Protein AF-A0A914ZZS7-F1 (afdb_monomer)

Radius of gyration: 23.1 Å; Cα contacts (8 Å, |Δi|>4): 55; chains: 1; bounding box: 52×33×69 Å

Organism: Parascaris univalens (NCBI:txid6257)

Structure (mmCIF, N/CA/C/O backbone):
data_AF-A0A914ZZS7-F1
#
_entry.id   AF-A0A914ZZS7-F1
#
loop_
_atom_site.group_PDB
_atom_site.id
_atom_site.type_symbol
_atom_site.label_atom_id
_atom_site.label_alt_id
_atom_site.label_comp_id
_atom_site.label_asym_id
_atom_site.label_entity_id
_atom_site.label_seq_id
_atom_site.pdbx_PDB_ins_code
_atom_site.Cartn_x
_atom_site.Cartn_y
_atom_site.Cartn_z
_atom_site.occupancy
_atom_site.B_iso_or_equiv
_atom_site.auth_seq_id
_atom_site.auth_comp_id
_atom_site.auth_asym_id
_atom_site.auth_atom_id
_atom_site.pdbx_PDB_model_num
ATOM 1 N N . MET A 1 1 ? -4.496 1.708 -31.050 1.00 40.12 1 MET A N 1
ATOM 2 C CA . MET A 1 1 ? -3.459 2.763 -30.943 1.00 40.12 1 MET A CA 1
ATOM 3 C C . MET A 1 1 ? -3.896 3.826 -29.935 1.00 40.12 1 MET A C 1
ATOM 5 O O . MET A 1 1 ? -4.736 4.654 -30.261 1.00 40.12 1 MET A O 1
ATOM 9 N N . PHE A 1 2 ? -3.379 3.821 -28.704 1.00 39.81 2 PHE A N 1
ATOM 10 C CA . PHE A 1 2 ? -3.556 4.984 -27.829 1.00 39.81 2 PHE A CA 1
ATOM 11 C C . PHE A 1 2 ? -2.451 5.991 -28.154 1.00 39.81 2 PHE A C 1
ATOM 13 O O . PHE A 1 2 ? -1.321 5.844 -27.691 1.00 39.81 2 PHE A O 1
ATOM 20 N N . VAL A 1 3 ? -2.795 6.996 -28.969 1.00 47.06 3 VAL A N 1
ATOM 21 C CA . VAL A 1 3 ? -2.080 8.282 -29.076 1.00 47.06 3 VAL A CA 1
ATOM 22 C C . VAL A 1 3 ? -1.679 8.712 -27.662 1.00 47.06 3 VAL A C 1
ATOM 24 O O . VAL A 1 3 ? -2.489 8.543 -26.755 1.00 47.06 3 VAL A O 1
ATOM 27 N N . ALA A 1 4 ? -0.460 9.215 -27.450 1.00 56.47 4 ALA A N 1
ATOM 28 C CA . ALA A 1 4 ? 0.167 9.447 -26.136 1.00 56.47 4 ALA A CA 1
ATOM 29 C C . ALA A 1 4 ? -0.764 9.992 -25.017 1.00 56.47 4 ALA A C 1
ATOM 31 O O . ALA A 1 4 ? -0.639 9.587 -23.862 1.00 56.47 4 ALA A O 1
ATOM 32 N N . ASN A 1 5 ? -1.773 10.803 -25.358 1.00 57.72 5 ASN A N 1
ATOM 33 C CA . ASN A 1 5 ? -2.800 11.318 -24.438 1.00 57.72 5 ASN A CA 1
ATOM 34 C C . ASN A 1 5 ? -3.781 10.261 -23.870 1.00 57.72 5 ASN A C 1
ATOM 36 O O . ASN A 1 5 ? -4.302 10.427 -22.768 1.00 57.72 5 ASN A O 1
ATOM 40 N N . GLY A 1 6 ? -4.057 9.172 -24.592 1.00 64.19 6 GLY A N 1
ATOM 41 C CA . GLY A 1 6 ? -4.962 8.097 -24.165 1.00 64.19 6 GLY A CA 1
ATOM 42 C C . GLY A 1 6 ? -4.336 7.129 -23.157 1.00 64.19 6 GLY A C 1
ATOM 43 O O . GLY A 1 6 ? -5.022 6.679 -22.242 1.00 64.19 6 GLY A O 1
ATOM 44 N N . ARG A 1 7 ? -3.023 6.861 -23.268 1.00 69.81 7 ARG A N 1
ATOM 45 C CA . ARG A 1 7 ? -2.290 5.988 -22.326 1.00 69.81 7 ARG A CA 1
ATOM 46 C C . ARG A 1 7 ? -2.237 6.591 -20.927 1.00 69.81 7 ARG A C 1
ATOM 48 O O . ARG A 1 7 ? -2.520 5.891 -19.964 1.00 69.81 7 ARG A O 1
ATOM 55 N N . GLY A 1 8 ? -1.929 7.886 -20.825 1.00 71.38 8 GLY A N 1
ATOM 56 C CA . GLY A 1 8 ? -1.907 8.593 -19.541 1.00 71.38 8 GLY A CA 1
ATOM 57 C C . GLY A 1 8 ? -3.273 8.576 -18.853 1.00 71.38 8 GLY A C 1
ATOM 58 O O . GLY A 1 8 ? -3.364 8.236 -17.681 1.00 71.38 8 GLY A O 1
ATOM 59 N N . ARG A 1 9 ? -4.359 8.838 -19.596 1.00 72.12 9 ARG A N 1
ATOM 60 C CA . ARG A 1 9 ? -5.729 8.772 -19.056 1.00 72.12 9 ARG A CA 1
ATOM 61 C C . ARG A 1 9 ? -6.107 7.366 -18.590 1.00 72.12 9 ARG A C 1
ATOM 63 O O . ARG A 1 9 ? -6.685 7.233 -17.518 1.00 72.12 9 ARG A O 1
ATOM 70 N N . ALA A 1 10 ? -5.767 6.331 -19.358 1.00 78.12 10 ALA A N 1
ATOM 71 C CA . ALA A 1 10 ? -6.011 4.946 -18.960 1.00 78.12 10 ALA A CA 1
ATOM 72 C C . ALA A 1 10 ? -5.229 4.564 -17.688 1.00 78.12 10 ALA A C 1
ATOM 74 O O . ALA A 1 10 ? -5.795 3.946 -16.790 1.00 78.12 10 ALA A O 1
ATOM 75 N N . LEU A 1 11 ? -3.965 4.991 -17.577 1.00 77.62 11 LEU A N 1
ATOM 76 C CA . LEU A 1 11 ? -3.150 4.790 -16.375 1.00 77.62 11 LEU A CA 1
ATOM 77 C C . LEU A 1 11 ? -3.714 5.542 -15.165 1.00 77.62 11 LEU A C 1
ATOM 79 O O . LEU A 1 11 ? -3.796 4.958 -14.093 1.00 77.62 11 LEU A O 1
ATOM 83 N N . MET A 1 12 ? -4.176 6.784 -15.331 1.00 75.56 12 MET A N 1
ATOM 84 C CA . MET A 1 12 ? -4.817 7.538 -14.246 1.00 75.56 12 MET A CA 1
ATOM 85 C C . MET A 1 12 ? -6.079 6.837 -13.729 1.00 75.56 12 MET A C 1
ATOM 87 O O . MET A 1 12 ? -6.246 6.690 -12.522 1.00 75.56 12 MET A O 1
ATOM 91 N N . PHE A 1 13 ? -6.946 6.341 -14.621 1.00 79.06 13 PHE A N 1
ATOM 92 C CA . PHE A 1 13 ? -8.111 5.545 -14.209 1.00 79.06 13 PHE A CA 1
ATOM 93 C C . PHE A 1 13 ? -7.706 4.254 -13.487 1.00 79.06 13 PHE A C 1
ATOM 95 O O . PHE A 1 13 ? -8.348 3.872 -12.510 1.00 79.06 13 PHE A O 1
ATOM 102 N N . PHE A 1 14 ? -6.635 3.598 -13.938 1.00 78.69 14 PHE A N 1
ATOM 103 C CA . PHE A 1 14 ? -6.113 2.397 -13.294 1.00 78.69 14 PHE A CA 1
ATOM 104 C C . PHE A 1 14 ? -5.552 2.686 -11.892 1.00 78.69 14 PHE A C 1
ATOM 106 O O . PHE A 1 14 ? -5.888 1.981 -10.943 1.00 78.69 14 PHE A O 1
ATOM 113 N N . TYR A 1 15 ? -4.761 3.747 -11.723 1.00 71.94 15 TYR A N 1
ATOM 114 C CA . TYR A 1 15 ? -4.227 4.137 -10.414 1.00 71.94 15 TYR A CA 1
ATOM 115 C C . TYR A 1 15 ? -5.326 4.618 -9.458 1.00 71.94 15 TYR A C 1
ATOM 117 O O . TYR A 1 15 ? -5.285 4.304 -8.267 1.00 71.94 15 TYR A O 1
ATOM 125 N N . PHE A 1 16 ? -6.371 5.261 -9.982 1.00 78.94 16 PHE A N 1
ATOM 126 C CA . PHE A 1 16 ? -7.561 5.641 -9.218 1.00 78.94 16 PHE A CA 1
ATOM 127 C C . PHE A 1 16 ? -8.395 4.443 -8.731 1.00 78.94 16 PHE A C 1
ATOM 129 O O . PHE A 1 16 ? -9.144 4.557 -7.758 1.00 78.94 16 PHE A O 1
ATOM 136 N N . ALA A 1 17 ? -8.252 3.269 -9.349 1.00 79.75 17 ALA A N 1
ATOM 137 C CA . ALA A 1 17 ? -8.955 2.071 -8.901 1.00 79.75 17 ALA A CA 1
ATOM 138 C C . ALA A 1 17 ? -8.484 1.594 -7.516 1.00 79.75 17 ALA A C 1
ATOM 140 O O . ALA A 1 17 ? -9.265 0.992 -6.782 1.00 79.75 17 ALA A O 1
ATOM 141 N N . GLY A 1 18 ? -7.239 1.878 -7.122 1.00 73.38 18 GLY A N 1
ATOM 142 C CA . GLY A 1 18 ? -6.708 1.447 -5.829 1.00 73.38 18 GLY A CA 1
ATOM 143 C C . GLY A 1 18 ? -7.377 2.127 -4.618 1.00 73.38 18 GLY A C 1
ATOM 144 O O . GLY A 1 18 ? -7.876 1.411 -3.741 1.00 73.38 18 GLY A O 1
ATOM 145 N N . PRO A 1 19 ? -7.470 3.474 -4.554 1.00 75.44 19 PRO A N 1
ATOM 146 C CA . PRO A 1 19 ? -8.207 4.152 -3.488 1.00 75.44 19 PRO A CA 1
ATOM 147 C C . PRO A 1 19 ? -9.700 3.797 -3.500 1.00 75.44 19 PRO A C 1
ATOM 149 O O . PRO A 1 19 ? -10.285 3.564 -2.444 1.00 75.44 19 PRO A O 1
ATOM 152 N N . LEU A 1 20 ? -10.313 3.675 -4.684 1.00 80.88 20 LEU A N 1
ATOM 153 C CA . LEU A 1 20 ? -11.713 3.257 -4.802 1.00 80.88 20 LEU A CA 1
ATOM 154 C C . LEU A 1 20 ? -11.952 1.836 -4.272 1.00 80.88 20 LEU A C 1
ATOM 156 O O . LEU A 1 20 ? -12.901 1.607 -3.524 1.00 80.88 20 LEU A O 1
ATOM 160 N N . GLY A 1 21 ? -11.095 0.883 -4.641 1.00 79.94 21 GLY A N 1
ATOM 161 C CA . GLY A 1 21 ? -11.233 -0.520 -4.252 1.00 79.94 21 GLY A CA 1
ATOM 162 C C . GLY A 1 21 ? -11.134 -0.720 -2.742 1.00 79.94 21 GLY A C 1
ATOM 163 O O . GLY A 1 21 ? -11.950 -1.437 -2.161 1.00 79.94 21 GLY A O 1
ATOM 164 N N . SER A 1 22 ? -10.187 -0.039 -2.090 1.00 74.94 22 SER A N 1
ATOM 165 C CA . SER A 1 22 ? -10.062 -0.088 -0.627 1.00 74.94 22 SER A CA 1
ATOM 166 C C . SER A 1 22 ? -11.288 0.511 0.075 1.00 74.94 22 SER A C 1
ATOM 168 O O . SER A 1 22 ? -11.818 -0.114 0.994 1.00 74.94 22 SER A O 1
ATOM 170 N N . GLY A 1 23 ? -11.811 1.648 -0.402 1.00 79.19 23 GLY A N 1
ATOM 171 C CA . GLY A 1 23 ? -13.039 2.260 0.120 1.00 79.19 23 GLY A CA 1
ATOM 172 C C . GLY A 1 23 ? -14.259 1.337 0.029 1.00 79.19 23 GLY A C 1
ATOM 173 O O . GLY A 1 23 ? -14.951 1.125 1.029 1.00 79.19 23 GLY A O 1
ATOM 174 N N . PHE A 1 24 ? -14.481 0.718 -1.136 1.00 82.12 24 PHE A N 1
ATOM 175 C CA . PHE A 1 24 ? -15.548 -0.274 -1.304 1.00 82.12 24 PHE A CA 1
ATOM 176 C C . PHE A 1 24 ? -15.363 -1.482 -0.378 1.00 82.12 24 PHE A C 1
ATOM 178 O O . PHE A 1 24 ? -16.339 -1.948 0.211 1.00 82.12 24 PHE A O 1
ATOM 185 N N . GLY A 1 25 ? -14.127 -1.951 -0.180 1.00 81.19 25 GLY A N 1
ATOM 186 C CA . GLY A 1 25 ? -13.821 -3.050 0.740 1.00 81.19 25 GLY A CA 1
ATOM 187 C C . GLY A 1 25 ? -14.290 -2.786 2.174 1.00 81.19 25 GLY A C 1
ATOM 188 O O . GLY A 1 25 ? -14.915 -3.653 2.787 1.00 81.19 25 GLY A O 1
ATOM 189 N N . TYR A 1 26 ? -14.075 -1.575 2.694 1.00 76.25 26 TYR A N 1
ATOM 190 C CA . TYR A 1 26 ? -14.543 -1.205 4.033 1.00 76.25 26 TYR A CA 1
ATOM 191 C C . TYR A 1 26 ? -16.064 -1.040 4.113 1.00 76.25 26 TYR A C 1
ATOM 193 O O . TYR A 1 26 ? -16.669 -1.480 5.093 1.00 76.25 26 TYR A O 1
ATOM 201 N N . MET A 1 27 ? -16.692 -0.458 3.085 1.00 81.81 27 MET A N 1
ATOM 202 C CA . MET A 1 27 ? -18.153 -0.315 3.032 1.00 81.81 27 MET A CA 1
ATOM 203 C C . MET A 1 27 ? -18.851 -1.679 3.020 1.00 81.81 27 MET A C 1
ATOM 205 O O . MET A 1 27 ? -19.696 -1.949 3.875 1.00 81.81 27 MET A O 1
ATOM 209 N N . PHE A 1 28 ? -18.464 -2.567 2.100 1.00 82.12 28 PHE A N 1
ATOM 210 C CA . PHE A 1 28 ? -19.052 -3.903 2.002 1.00 82.12 28 PHE A CA 1
ATOM 211 C C . PHE A 1 28 ? -18.680 -4.789 3.197 1.00 82.12 28 PHE A C 1
ATOM 213 O O . PHE A 1 28 ? -19.525 -5.548 3.668 1.00 82.12 28 PHE A O 1
ATOM 220 N N . GLY A 1 29 ? -17.465 -4.663 3.741 1.00 78.56 29 GLY A N 1
ATOM 221 C CA . GLY A 1 29 ? -17.047 -5.385 4.945 1.00 78.56 29 GLY A CA 1
ATOM 222 C C . GLY A 1 29 ? -17.849 -4.989 6.189 1.00 78.56 29 GLY A C 1
ATOM 223 O O . GLY A 1 29 ? -18.291 -5.860 6.941 1.00 78.56 29 GLY A O 1
ATOM 224 N N . SER A 1 30 ? -18.101 -3.690 6.382 1.00 77.81 30 SER A N 1
ATOM 225 C CA . SER A 1 30 ? -18.930 -3.188 7.487 1.00 77.81 30 SER A CA 1
ATOM 226 C C . SER A 1 30 ? -20.396 -3.613 7.338 1.00 77.81 30 SER A C 1
ATOM 228 O O . SER A 1 30 ? -21.000 -4.084 8.304 1.00 77.81 30 SER A O 1
ATOM 230 N N . TYR A 1 31 ? -20.939 -3.537 6.118 1.00 80.06 31 TYR A N 1
ATOM 231 C CA . TYR A 1 31 ? -22.307 -3.959 5.804 1.00 80.06 31 TYR A CA 1
ATOM 232 C C . TYR A 1 31 ? -22.520 -5.473 5.978 1.00 80.06 31 TYR A C 1
ATOM 234 O O . TYR A 1 31 ? -23.537 -5.907 6.516 1.00 80.06 31 TYR A O 1
ATOM 242 N N . ALA A 1 32 ? -21.541 -6.294 5.588 1.00 78.88 32 ALA A N 1
ATOM 243 C CA . ALA A 1 32 ? -21.590 -7.739 5.804 1.00 78.88 32 ALA A CA 1
ATOM 244 C C . ALA A 1 32 ? -21.569 -8.096 7.300 1.00 78.88 32 ALA A C 1
ATOM 246 O O . ALA A 1 32 ? -22.287 -9.000 7.729 1.00 78.88 32 ALA A O 1
ATOM 247 N N . ASN A 1 33 ? -20.784 -7.369 8.103 1.00 75.44 33 ASN A N 1
ATOM 248 C CA . ASN A 1 33 ? -20.705 -7.601 9.543 1.00 75.44 33 ASN A CA 1
ATOM 249 C C . ASN A 1 33 ? -22.006 -7.218 10.273 1.00 75.44 33 ASN A C 1
ATOM 251 O O . ASN A 1 33 ? -22.412 -7.928 11.191 1.00 75.44 33 ASN A O 1
ATOM 255 N N . SER A 1 34 ? -22.681 -6.137 9.859 1.00 72.94 34 SER A N 1
ATOM 256 C CA . SER A 1 34 ? -23.932 -5.687 10.489 1.00 72.94 34 SER A CA 1
ATOM 257 C C . SER A 1 34 ? -25.141 -6.560 10.143 1.00 72.94 34 SER A C 1
ATOM 259 O O . SER A 1 34 ? -26.001 -6.766 10.996 1.00 72.94 34 SER A O 1
ATOM 261 N N . LEU A 1 35 ? -25.209 -7.098 8.921 1.00 73.50 35 LEU A N 1
ATOM 262 C CA . LEU A 1 35 ? -26.329 -7.941 8.487 1.00 73.50 35 LEU A CA 1
ATOM 263 C C . LEU A 1 35 ? -26.212 -9.400 8.928 1.00 73.50 35 LEU A C 1
ATOM 265 O O . LEU A 1 35 ? -27.214 -10.015 9.284 1.00 73.50 35 LEU A O 1
ATOM 269 N N . LEU A 1 36 ? -25.009 -9.975 8.863 1.00 71.31 36 LEU A N 1
ATOM 270 C CA . LEU A 1 36 ? -24.807 -11.420 9.021 1.00 71.31 36 LEU A CA 1
ATOM 271 C C . LEU A 1 36 ? -24.127 -11.793 10.349 1.00 71.31 36 LEU A C 1
ATOM 273 O O . LEU A 1 36 ? -23.808 -12.965 10.547 1.00 71.31 36 LEU A O 1
ATOM 277 N N . ASN A 1 37 ? -23.924 -10.818 11.253 1.00 71.38 37 ASN A N 1
ATOM 278 C CA . ASN A 1 37 ? -23.339 -10.976 12.596 1.00 71.38 37 ASN A CA 1
ATOM 279 C C . ASN A 1 37 ? -22.084 -11.875 12.619 1.00 71.38 37 ASN A C 1
ATOM 281 O O . ASN A 1 37 ? -21.903 -12.702 13.514 1.00 71.38 37 ASN A O 1
ATOM 285 N N . GLY A 1 38 ? -21.212 -11.744 11.614 1.00 76.00 38 GLY A N 1
ATOM 286 C CA . GLY A 1 38 ? -20.030 -12.592 11.490 1.00 76.00 38 GLY A CA 1
ATOM 287 C C . GLY A 1 38 ? -18.998 -12.055 10.506 1.00 76.00 38 GLY A C 1
ATOM 288 O O . GLY A 1 38 ? -19.285 -11.826 9.332 1.00 76.00 38 GLY A O 1
ATOM 289 N N . TRP A 1 39 ? -17.754 -11.935 10.969 1.00 76.12 39 TRP A N 1
ATOM 290 C CA . TRP A 1 39 ? -16.601 -11.511 10.166 1.00 76.12 39 TRP A CA 1
ATOM 291 C C . TRP A 1 39 ? -16.274 -12.491 9.030 1.00 76.12 39 TRP A C 1
ATOM 293 O O . TRP A 1 39 ? -15.717 -12.103 8.002 1.00 76.12 39 TRP A O 1
ATOM 303 N N . GLN A 1 40 ? -16.654 -13.763 9.179 1.00 82.44 40 GLN A N 1
ATOM 304 C CA . GLN A 1 40 ? -16.415 -14.802 8.178 1.00 82.44 40 GLN A CA 1
ATOM 305 C C . GLN A 1 40 ? -17.170 -14.512 6.876 1.00 82.44 40 GLN A C 1
ATOM 307 O O . GLN A 1 40 ? -16.698 -14.865 5.795 1.00 82.44 40 GLN A O 1
ATOM 312 N N . TRP A 1 41 ? -18.331 -13.855 6.962 1.00 78.44 41 TRP A N 1
ATOM 313 C CA . TRP A 1 41 ? -19.123 -13.496 5.788 1.00 78.44 41 TRP A CA 1
ATOM 314 C C . TRP A 1 41 ? -18.467 -12.394 4.960 1.00 78.44 41 TRP A C 1
ATOM 316 O O . TRP A 1 41 ? -18.527 -12.458 3.734 1.00 78.44 41 TRP A O 1
ATOM 326 N N . ALA A 1 42 ? -17.747 -11.465 5.595 1.00 75.31 42 ALA A N 1
ATOM 327 C CA . ALA A 1 42 ? -16.924 -10.494 4.879 1.00 75.31 42 ALA A CA 1
ATOM 328 C C . ALA A 1 42 ? -15.798 -11.187 4.085 1.00 75.31 42 ALA A C 1
ATOM 330 O O . ALA A 1 42 ? -15.568 -10.848 2.927 1.00 75.31 42 ALA A O 1
ATOM 331 N N . LEU A 1 43 ? -15.155 -12.220 4.649 1.00 79.94 43 LEU A N 1
ATOM 332 C CA . LEU A 1 43 ? -14.114 -12.983 3.942 1.00 79.94 43 LEU A CA 1
ATOM 333 C C . LEU A 1 43 ? -14.649 -13.805 2.769 1.00 79.94 43 LEU A C 1
ATOM 335 O O . LEU A 1 43 ? -13.965 -13.948 1.759 1.00 79.94 43 LEU A O 1
ATOM 339 N N . ARG A 1 44 ? -15.865 -14.346 2.891 1.00 82.56 44 ARG A N 1
ATOM 340 C CA . ARG A 1 44 ? -16.522 -15.096 1.808 1.00 82.56 44 ARG A CA 1
ATOM 341 C C . ARG A 1 44 ? -16.991 -14.195 0.668 1.00 82.56 44 ARG A C 1
ATOM 343 O O . ARG A 1 44 ? -17.124 -14.672 -0.453 1.00 82.56 44 ARG A O 1
ATOM 350 N N . LEU A 1 45 ? -17.210 -12.910 0.931 1.00 81.69 45 LEU A N 1
ATOM 351 C CA . LEU A 1 45 ? -17.652 -11.938 -0.065 1.00 81.69 45 LEU A CA 1
ATOM 352 C C . LEU A 1 45 ? -16.525 -11.559 -1.047 1.00 81.69 45 LEU A C 1
ATOM 354 O O . LEU A 1 45 ? -16.769 -11.393 -2.241 1.00 81.69 45 LEU A O 1
ATOM 358 N N . THR A 1 46 ? -15.278 -11.506 -0.574 1.00 83.06 46 THR A N 1
ATOM 359 C CA . THR A 1 46 ? -14.088 -11.190 -1.384 1.00 83.06 46 THR A CA 1
ATOM 360 C C . THR A 1 46 ? -13.893 -12.100 -2.610 1.00 83.06 46 THR A C 1
ATOM 362 O O . THR A 1 46 ? -13.734 -11.565 -3.709 1.00 83.06 46 THR A O 1
ATOM 365 N N . PRO A 1 47 ? -13.933 -13.447 -2.5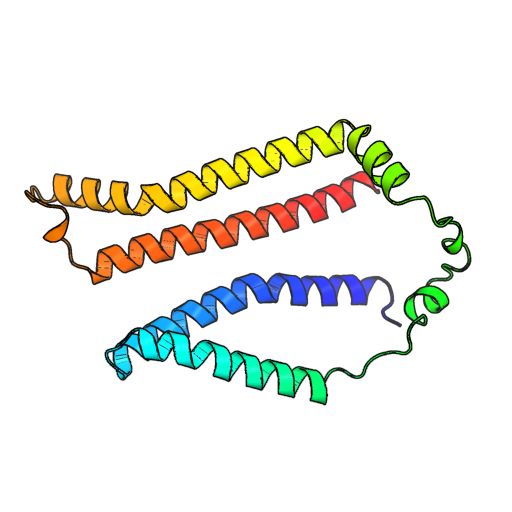10 1.00 84.81 47 PRO A N 1
ATOM 366 C CA . PRO A 1 47 ? -13.811 -14.313 -3.683 1.00 84.81 47 PRO A CA 1
ATOM 367 C C . PRO A 1 47 ? -15.021 -14.221 -4.624 1.00 84.81 47 PRO A C 1
ATOM 369 O O . PRO A 1 47 ? -14.865 -14.414 -5.828 1.00 84.81 47 PRO A O 1
ATOM 372 N N . VAL A 1 48 ? -16.214 -13.881 -4.123 1.00 86.31 48 VAL A N 1
ATOM 373 C CA . VAL A 1 48 ? -17.399 -13.662 -4.973 1.00 86.31 48 VAL A CA 1
ATOM 374 C C . VAL A 1 48 ? -17.199 -12.424 -5.849 1.00 86.31 48 VAL A C 1
ATOM 376 O O . VAL A 1 48 ? -17.338 -12.505 -7.065 1.00 86.31 48 VAL A O 1
ATOM 379 N N . PHE A 1 49 ? -16.773 -11.299 -5.272 1.00 85.31 49 PHE A N 1
ATOM 380 C CA . PHE A 1 49 ? -16.421 -10.125 -6.076 1.00 85.31 49 PHE A CA 1
ATOM 381 C C . PHE A 1 49 ? -15.237 -10.397 -7.010 1.00 85.31 49 PHE A C 1
ATOM 383 O O . PHE A 1 49 ? -15.270 -9.989 -8.168 1.00 85.31 49 PHE A O 1
ATOM 390 N N . GLY A 1 50 ? -14.225 -11.141 -6.552 1.00 86.69 50 GLY A N 1
ATOM 391 C CA . GLY A 1 50 ? -13.079 -11.525 -7.377 1.00 86.69 50 GLY A CA 1
ATOM 392 C C . GLY A 1 50 ? -13.472 -12.353 -8.604 1.00 86.69 50 GLY A C 1
ATOM 393 O O . GLY A 1 50 ? -13.026 -12.059 -9.710 1.00 86.69 50 GLY A O 1
ATOM 394 N N . THR A 1 51 ? -14.348 -13.346 -8.439 1.00 90.00 51 THR A N 1
ATOM 395 C CA . THR A 1 51 ? -14.838 -14.172 -9.557 1.00 90.00 51 THR A CA 1
ATOM 396 C C . THR A 1 51 ? -15.672 -13.362 -10.544 1.00 90.00 51 THR A C 1
ATOM 398 O O . THR A 1 51 ? -15.456 -13.486 -11.747 1.00 90.00 51 THR A O 1
ATOM 401 N N . ILE A 1 52 ? -16.545 -12.469 -10.065 1.00 89.12 52 ILE A N 1
ATOM 402 C CA . ILE A 1 52 ? -17.289 -11.536 -10.926 1.00 89.12 52 ILE A CA 1
ATOM 403 C C . ILE A 1 52 ? -16.323 -10.660 -11.735 1.00 89.12 52 ILE A C 1
ATOM 405 O O . ILE A 1 52 ? -16.485 -10.531 -12.948 1.00 89.12 52 ILE A O 1
ATOM 409 N N . CYS A 1 53 ? -15.284 -10.110 -11.098 1.00 86.50 53 CYS A N 1
ATOM 410 C CA . CYS A 1 53 ? -14.258 -9.323 -11.782 1.00 86.50 53 CYS A CA 1
ATOM 411 C C . CYS A 1 53 ? -13.514 -10.138 -12.848 1.00 86.50 53 CYS A C 1
ATOM 413 O O . CYS A 1 53 ? -13.321 -9.642 -13.953 1.00 86.50 53 CYS A O 1
ATOM 415 N N . VAL A 1 54 ? -13.128 -11.384 -12.558 1.00 87.94 54 VAL A N 1
ATOM 416 C CA . VAL A 1 54 ? -12.457 -12.263 -13.533 1.00 87.94 54 VAL A CA 1
ATOM 417 C C . VAL A 1 54 ? -13.361 -12.552 -14.730 1.00 87.94 54 VAL A C 1
ATOM 419 O O . VAL A 1 54 ? -12.916 -12.447 -15.871 1.00 87.94 54 VAL A O 1
ATOM 422 N N . VAL A 1 55 ? -14.639 -12.854 -14.493 1.00 91.50 55 VAL A N 1
ATOM 423 C CA . VAL A 1 55 ? -15.613 -13.076 -15.572 1.00 91.50 55 VAL A CA 1
ATOM 424 C C . VAL A 1 55 ? -15.777 -11.813 -16.421 1.00 91.50 55 VAL A C 1
ATOM 426 O O . VAL A 1 55 ? -15.734 -11.892 -17.646 1.00 91.50 55 VAL A O 1
ATOM 429 N N . LEU A 1 56 ? -15.893 -10.640 -15.794 1.00 86.56 56 LEU A N 1
ATOM 430 C CA . LEU A 1 56 ? -15.963 -9.356 -16.500 1.00 86.56 56 LEU A CA 1
ATOM 431 C C . LEU A 1 56 ? -14.707 -9.088 -17.334 1.00 86.56 56 LEU A C 1
ATOM 433 O O . LEU A 1 56 ? -14.825 -8.655 -18.476 1.00 86.56 56 LEU A O 1
ATOM 437 N N . VAL A 1 57 ? -13.518 -9.371 -16.797 1.00 86.62 57 VAL A N 1
ATOM 438 C CA . VAL A 1 57 ? -12.247 -9.235 -17.522 1.00 86.62 57 VAL A CA 1
ATOM 439 C C . VAL A 1 57 ? -12.246 -10.119 -18.765 1.00 86.62 57 VAL A C 1
ATOM 441 O O . VAL A 1 57 ? -11.974 -9.614 -19.847 1.00 86.62 57 VAL A O 1
ATOM 444 N N . ILE A 1 58 ? -12.621 -11.393 -18.642 1.00 86.31 58 ILE A N 1
ATOM 445 C CA . ILE A 1 58 ? -12.646 -12.331 -19.776 1.00 86.31 58 ILE A CA 1
ATOM 446 C C . ILE A 1 58 ? -13.641 -11.884 -20.859 1.00 86.31 58 ILE A C 1
ATOM 448 O O . ILE A 1 58 ? -13.372 -12.046 -22.047 1.00 86.31 58 ILE A O 1
ATOM 452 N N . LEU A 1 59 ? -14.787 -11.314 -20.471 1.00 86.06 59 LEU A N 1
ATOM 453 C CA . LEU A 1 59 ? -15.817 -10.876 -21.420 1.00 86.06 59 LEU A CA 1
ATOM 454 C C . LEU A 1 59 ? -15.510 -9.520 -22.078 1.00 86.06 59 LEU A C 1
ATOM 456 O O . LEU A 1 59 ? -15.876 -9.310 -23.233 1.00 86.06 59 LEU A O 1
ATOM 460 N N . ILE A 1 60 ? -14.885 -8.589 -21.349 1.00 84.25 60 ILE A N 1
ATOM 461 C CA . ILE A 1 60 ? -14.693 -7.193 -21.783 1.00 84.25 60 ILE A CA 1
ATOM 462 C C . ILE A 1 60 ? -13.309 -6.977 -22.404 1.00 84.25 60 ILE A C 1
ATOM 464 O O . ILE A 1 60 ? -13.176 -6.217 -23.367 1.00 84.25 60 ILE A O 1
ATOM 468 N N . ILE A 1 61 ? -12.266 -7.604 -21.856 1.00 80.81 61 ILE A N 1
ATOM 469 C CA . ILE A 1 61 ? -10.890 -7.395 -22.306 1.00 80.81 61 ILE A CA 1
ATOM 470 C C . ILE A 1 61 ? -10.592 -8.376 -23.432 1.00 80.81 61 ILE A C 1
ATOM 472 O O . ILE A 1 61 ? -10.324 -9.554 -23.220 1.00 80.81 61 ILE A O 1
ATOM 476 N N . ARG A 1 62 ? -10.603 -7.856 -24.659 1.00 75.75 62 ARG A N 1
ATOM 477 C CA . ARG A 1 62 ? -10.069 -8.566 -25.817 1.00 75.75 62 ARG A CA 1
ATOM 478 C C . ARG A 1 62 ? -8.556 -8.398 -25.843 1.00 75.75 62 ARG A C 1
ATOM 480 O O . ARG A 1 62 ? -8.069 -7.271 -25.924 1.00 75.75 62 ARG A O 1
ATOM 487 N N . GLU A 1 63 ? -7.832 -9.510 -25.768 1.00 68.94 63 GLU A N 1
ATOM 488 C CA . GLU A 1 63 ? -6.373 -9.509 -25.861 1.00 68.94 63 GLU A CA 1
ATOM 489 C C . GLU A 1 63 ? -5.939 -8.900 -27.208 1.00 68.94 63 GLU A C 1
ATOM 491 O O . GLU A 1 63 ? -6.352 -9.394 -28.262 1.00 68.94 63 GLU A O 1
ATOM 496 N N . PRO A 1 64 ? -5.159 -7.803 -27.207 1.00 65.00 64 PRO A N 1
ATOM 497 C CA . PRO A 1 64 ? -4.573 -7.274 -28.431 1.00 65.00 64 PRO A CA 1
ATOM 498 C C . PRO A 1 64 ? -3.441 -8.192 -28.909 1.00 65.00 64 PRO A C 1
ATOM 500 O O . PRO A 1 64 ? -2.752 -8.812 -28.095 1.00 65.00 64 PRO A O 1
ATOM 503 N N . GLU A 1 65 ? -3.206 -8.250 -30.222 1.00 59.59 65 GLU A N 1
ATOM 504 C CA . GLU A 1 65 ? -2.092 -9.020 -30.778 1.00 59.59 65 GLU A CA 1
ATOM 505 C C . GLU A 1 65 ? -0.752 -8.537 -30.197 1.00 59.59 65 GLU A C 1
ATOM 507 O O . GLU A 1 65 ? -0.436 -7.341 -30.121 1.00 59.59 65 GLU A O 1
ATOM 512 N N . ARG A 1 66 ? 0.034 -9.502 -29.721 1.00 54.88 66 ARG A N 1
ATOM 513 C CA . ARG A 1 66 ? 1.284 -9.274 -29.000 1.00 54.88 66 ARG A CA 1
ATOM 514 C C . ARG A 1 66 ? 2.312 -8.646 -29.947 1.00 54.88 66 ARG A C 1
ATOM 516 O O . ARG A 1 66 ? 2.844 -9.327 -30.811 1.00 54.88 66 ARG A O 1
ATOM 523 N N . GLY A 1 67 ? 2.595 -7.354 -29.767 1.00 56.50 67 GLY A N 1
ATOM 524 C CA . GLY A 1 67 ? 3.578 -6.604 -30.568 1.00 56.50 67 GLY A CA 1
ATOM 525 C C . GLY A 1 67 ? 3.026 -5.388 -31.324 1.00 56.50 67 GLY A C 1
ATOM 526 O O . GLY A 1 67 ? 3.806 -4.587 -31.842 1.00 56.50 67 GLY A O 1
ATOM 527 N N . GLU A 1 68 ? 1.708 -5.163 -31.338 1.00 54.53 68 GLU A N 1
ATOM 528 C CA . GLU A 1 68 ? 1.142 -3.967 -31.987 1.00 54.53 68 GLU A CA 1
ATOM 529 C C . GLU A 1 68 ? 1.532 -2.653 -31.286 1.00 54.53 68 GLU A C 1
ATOM 531 O O . GLU A 1 68 ? 1.702 -1.627 -31.940 1.00 54.53 68 GLU A O 1
ATOM 536 N N . ALA A 1 69 ? 1.727 -2.664 -29.962 1.00 51.56 69 ALA A N 1
ATOM 537 C CA . ALA A 1 69 ? 2.158 -1.479 -29.212 1.00 51.56 69 ALA A CA 1
ATOM 538 C C . ALA A 1 69 ? 3.592 -1.027 -29.565 1.00 51.56 69 ALA A C 1
ATOM 540 O O . ALA A 1 69 ? 3.870 0.175 -29.556 1.00 51.56 69 ALA A O 1
ATOM 541 N N . GLU A 1 70 ? 4.458 -1.982 -29.913 1.00 54.19 70 GLU A N 1
ATOM 542 C CA . GLU A 1 70 ? 5.851 -1.772 -30.335 1.00 54.19 70 GLU A CA 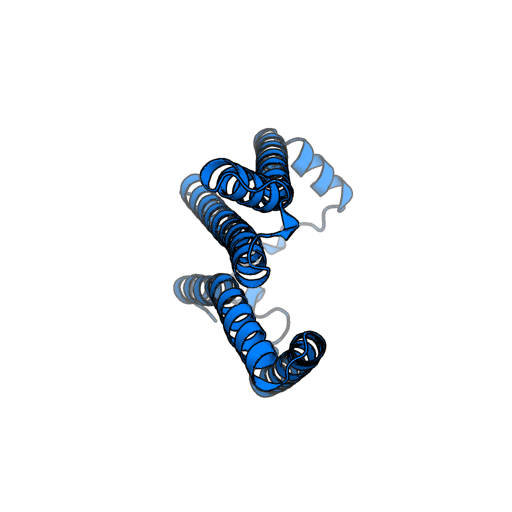1
ATOM 543 C C . GLU A 1 70 ? 5.922 -1.306 -31.801 1.00 54.19 70 GLU A C 1
ATOM 545 O O . GLU A 1 70 ? 6.700 -0.423 -32.158 1.00 54.19 70 GLU A O 1
ATOM 550 N N . THR A 1 71 ? 5.046 -1.838 -32.659 1.00 51.72 71 THR A N 1
ATOM 551 C CA . THR A 1 71 ? 4.998 -1.478 -34.089 1.00 51.72 71 THR A CA 1
ATOM 552 C C . THR A 1 71 ? 4.358 -0.098 -34.305 1.00 51.72 71 THR A C 1
ATOM 554 O O . THR A 1 71 ? 4.824 0.697 -35.120 1.00 51.72 71 THR A O 1
ATOM 557 N N . ALA A 1 72 ? 3.326 0.236 -33.524 1.00 51.97 72 ALA A N 1
ATOM 558 C CA . ALA A 1 72 ? 2.580 1.491 -33.619 1.00 51.97 72 ALA A CA 1
ATOM 559 C C . ALA A 1 72 ? 3.338 2.740 -33.131 1.00 51.97 72 ALA A C 1
ATOM 561 O O . ALA A 1 72 ? 3.000 3.855 -33.523 1.00 51.97 72 ALA A O 1
ATOM 562 N N . THR A 1 73 ? 4.331 2.586 -32.253 1.00 49.31 73 THR A N 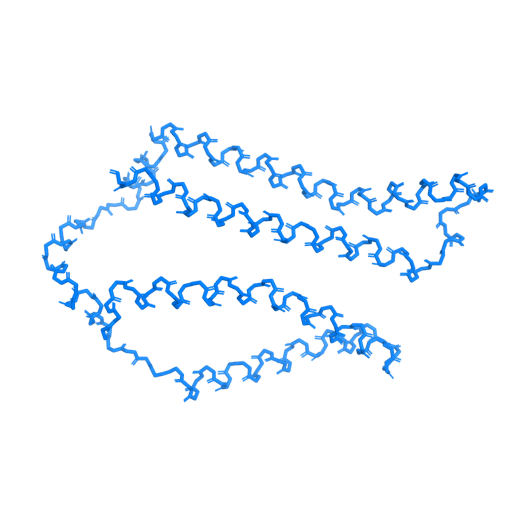1
ATOM 563 C CA . THR A 1 73 ? 5.106 3.706 -31.689 1.00 49.31 73 THR A CA 1
ATOM 564 C C . THR A 1 73 ? 6.336 4.077 -32.522 1.00 49.31 73 THR A C 1
ATOM 566 O O . THR A 1 73 ? 7.081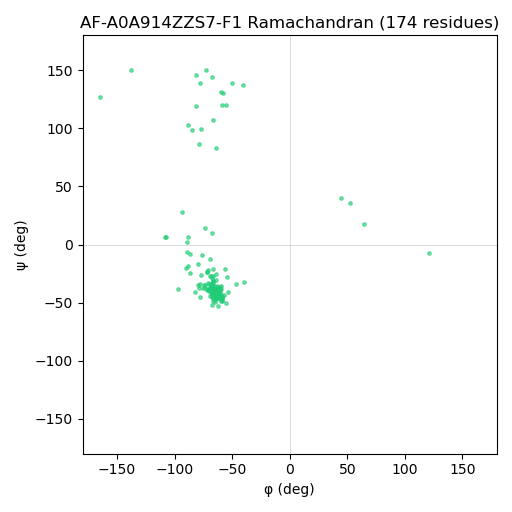 4.971 -32.129 1.00 49.31 73 THR A O 1
ATOM 569 N N . GLY A 1 74 ? 6.574 3.422 -33.668 1.00 45.09 74 GLY A N 1
ATOM 570 C CA . GLY A 1 74 ? 7.830 3.589 -34.411 1.00 45.09 74 GLY A CA 1
ATOM 571 C C . GLY A 1 74 ? 9.048 3.082 -33.625 1.00 45.09 74 GLY A C 1
ATOM 572 O O . GLY A 1 74 ? 10.190 3.417 -33.943 1.00 45.09 74 GLY A O 1
ATOM 573 N N . ALA A 1 75 ? 8.818 2.255 -32.599 1.00 46.25 75 ALA A N 1
ATOM 574 C CA . ALA A 1 75 ? 9.840 1.681 -31.735 1.00 46.25 75 ALA A CA 1
ATOM 575 C C . ALA A 1 75 ? 10.654 0.567 -32.421 1.00 46.25 75 ALA A C 1
ATOM 577 O O . ALA A 1 75 ? 11.464 -0.091 -31.777 1.00 46.25 75 ALA A O 1
ATOM 578 N N . THR A 1 76 ? 10.576 0.425 -33.747 1.00 40.50 76 THR A N 1
ATOM 579 C CA . THR A 1 76 ? 11.617 -0.253 -34.533 1.00 40.50 76 THR A CA 1
ATOM 580 C C . THR A 1 76 ? 13.002 0.376 -34.316 1.00 40.50 76 THR A C 1
ATOM 582 O O . THR A 1 76 ? 14.003 -0.309 -34.495 1.00 40.50 76 THR A O 1
ATOM 585 N N . ALA A 1 77 ? 13.080 1.636 -33.855 1.00 43.72 77 ALA A N 1
ATOM 586 C CA . ALA A 1 77 ? 14.324 2.262 -33.390 1.00 43.72 77 ALA A CA 1
ATOM 587 C C . ALA A 1 77 ? 14.653 2.010 -31.898 1.00 43.72 77 ALA A C 1
ATOM 589 O O . ALA A 1 77 ? 15.823 2.054 -31.523 1.00 43.72 77 ALA A O 1
ATOM 590 N N . ALA A 1 78 ? 13.656 1.717 -31.049 1.00 45.88 78 ALA A N 1
ATOM 591 C CA . ALA A 1 78 ? 13.851 1.377 -29.631 1.00 45.88 78 ALA A CA 1
ATOM 592 C C . ALA A 1 78 ? 14.066 -0.131 -29.397 1.00 45.88 78 ALA A C 1
ATOM 594 O O . ALA A 1 78 ? 14.467 -0.536 -28.314 1.00 45.88 78 ALA A O 1
ATOM 595 N N . ASN A 1 79 ? 13.930 -0.951 -30.443 1.00 41.78 79 ASN A N 1
ATOM 596 C CA . ASN A 1 79 ? 14.401 -2.339 -30.497 1.00 41.78 79 ASN A CA 1
ATOM 597 C C . ASN A 1 79 ? 15.941 -2.471 -30.488 1.00 41.78 79 ASN A C 1
ATOM 599 O O . ASN A 1 79 ? 16.481 -3.553 -30.697 1.00 41.78 79 ASN A O 1
ATOM 603 N N . ARG A 1 80 ? 16.666 -1.374 -30.225 1.00 43.56 80 ARG A N 1
ATOM 604 C CA . ARG A 1 80 ? 18.061 -1.408 -29.771 1.00 43.56 80 ARG A CA 1
ATOM 605 C C . ARG A 1 80 ? 18.163 -1.375 -28.239 1.00 43.56 80 ARG A C 1
ATOM 607 O O . ARG A 1 80 ? 19.152 -0.900 -27.692 1.00 43.56 80 ARG A O 1
ATOM 614 N N . ILE A 1 81 ? 17.156 -1.875 -27.528 1.00 54.88 81 ILE A N 1
ATOM 615 C CA . ILE A 1 81 ? 17.419 -2.492 -26.229 1.00 54.88 81 ILE A CA 1
ATOM 616 C C . ILE A 1 81 ? 17.951 -3.877 -26.585 1.00 54.88 81 ILE A C 1
ATOM 618 O O . ILE A 1 81 ? 17.188 -4.822 -26.772 1.00 54.88 81 ILE A O 1
ATOM 622 N N . GLU A 1 82 ? 19.266 -3.966 -26.809 1.00 54.44 82 GLU A N 1
ATOM 623 C CA . GLU A 1 82 ? 19.928 -5.268 -26.862 1.00 54.44 82 GLU A CA 1
ATOM 624 C C . GLU A 1 82 ? 19.511 -6.042 -25.612 1.00 54.44 82 GLU A C 1
ATOM 626 O O . GLU A 1 82 ? 19.391 -5.448 -24.542 1.00 54.44 82 GLU A O 1
ATOM 631 N N . ALA A 1 83 ? 19.237 -7.340 -25.749 1.00 55.97 83 ALA A N 1
ATOM 632 C CA . ALA A 1 83 ? 18.935 -8.202 -24.616 1.00 55.97 83 ALA A CA 1
ATOM 633 C C . ALA A 1 83 ? 20.176 -8.271 -23.713 1.00 55.97 83 ALA A C 1
ATOM 635 O O . ALA A 1 83 ? 21.016 -9.164 -23.834 1.00 55.97 83 ALA A O 1
ATOM 636 N N . THR A 1 84 ? 20.329 -7.274 -22.850 1.00 63.94 84 THR A N 1
ATOM 637 C CA . THR A 1 84 ? 21.367 -7.220 -21.842 1.00 63.94 84 THR A CA 1
ATOM 638 C C . THR A 1 84 ? 21.084 -8.323 -20.833 1.00 63.94 84 THR A C 1
ATOM 640 O O . THR A 1 84 ? 19.943 -8.696 -20.553 1.00 63.94 84 THR A O 1
ATOM 643 N N . SER A 1 85 ? 22.149 -8.930 -20.318 1.00 80.38 85 SER A N 1
ATOM 644 C CA . SER A 1 85 ? 22.009 -9.918 -19.252 1.00 80.38 85 SER A CA 1
ATOM 645 C C . SER A 1 85 ? 21.339 -9.254 -18.047 1.00 80.38 85 SER A C 1
ATOM 647 O O . SER A 1 85 ? 21.809 -8.206 -17.605 1.00 80.38 85 SER A O 1
ATOM 649 N N . TYR A 1 86 ? 20.305 -9.881 -17.472 1.00 78.75 86 TYR A N 1
ATOM 650 C CA . TYR A 1 86 ? 19.591 -9.389 -16.280 1.00 78.75 86 TYR A CA 1
ATOM 651 C C . TYR A 1 86 ? 20.532 -8.940 -15.150 1.00 78.75 86 TYR A C 1
ATOM 653 O O . TYR A 1 86 ? 20.256 -7.986 -14.427 1.00 78.75 86 TYR A O 1
ATOM 661 N N . TRP A 1 87 ? 21.675 -9.614 -15.012 1.00 83.56 87 TRP A N 1
ATOM 662 C CA . TRP A 1 87 ? 22.703 -9.268 -14.033 1.00 83.56 87 TRP A CA 1
ATOM 663 C C . TRP A 1 87 ? 23.392 -7.934 -14.322 1.00 83.56 87 TRP A C 1
ATOM 665 O O . TRP A 1 87 ? 23.667 -7.178 -13.392 1.00 83.56 87 TRP A O 1
ATOM 675 N N . SER A 1 88 ? 23.638 -7.628 -15.596 1.00 81.50 88 SER A N 1
ATOM 676 C CA . SER A 1 88 ? 24.209 -6.350 -16.027 1.00 81.50 88 SER A CA 1
ATOM 677 C C . SER A 1 88 ? 23.275 -5.192 -15.682 1.00 81.50 88 SER A C 1
ATOM 679 O O . SER A 1 88 ? 23.732 -4.161 -15.192 1.00 81.50 88 SER A O 1
ATOM 681 N N . ASP A 1 89 ? 21.966 -5.383 -15.856 1.00 84.12 89 ASP A N 1
ATOM 682 C CA . ASP A 1 89 ? 20.967 -4.354 -15.562 1.00 84.12 89 ASP A CA 1
ATOM 683 C C . ASP A 1 89 ? 20.838 -4.097 -14.057 1.00 84.12 89 ASP A C 1
ATOM 685 O O . ASP A 1 89 ? 20.787 -2.946 -13.626 1.00 84.12 89 ASP A O 1
ATOM 689 N N . ILE A 1 90 ? 20.857 -5.150 -13.231 1.00 84.62 90 ILE A N 1
ATOM 690 C CA . ILE A 1 90 ? 20.834 -5.010 -11.765 1.00 84.62 90 ILE A CA 1
ATOM 691 C C . ILE A 1 90 ? 22.063 -4.235 -11.277 1.00 84.62 90 ILE A C 1
ATOM 693 O O . ILE A 1 90 ? 21.939 -3.329 -10.449 1.00 84.62 90 ILE A O 1
ATOM 697 N N . VAL A 1 91 ? 23.249 -4.558 -11.801 1.00 85.94 91 VAL A N 1
ATOM 698 C CA . VAL A 1 91 ? 24.489 -3.857 -11.441 1.00 85.94 91 VAL A CA 1
ATOM 699 C C . VAL A 1 91 ? 24.440 -2.394 -11.893 1.00 85.94 91 VAL A C 1
ATOM 701 O O . VAL A 1 91 ? 24.782 -1.511 -11.105 1.00 85.94 91 VAL A O 1
ATOM 704 N N . ALA A 1 92 ? 23.952 -2.116 -13.104 1.00 83.62 92 ALA A N 1
ATOM 705 C CA . ALA A 1 92 ? 23.795 -0.751 -13.612 1.00 83.62 92 ALA A CA 1
ATOM 706 C C . ALA A 1 92 ? 22.810 0.084 -12.767 1.00 83.62 92 ALA A C 1
ATOM 708 O O . ALA A 1 92 ? 23.068 1.253 -12.460 1.00 83.62 92 ALA A O 1
ATOM 709 N N . LEU A 1 93 ? 21.707 -0.521 -12.316 1.00 84.75 93 LEU A N 1
ATOM 710 C CA . LEU A 1 93 ? 20.748 0.125 -11.415 1.00 84.75 93 LEU A CA 1
ATOM 711 C C . LEU A 1 93 ? 21.374 0.442 -10.050 1.00 84.75 93 LEU A C 1
ATOM 713 O O . LEU A 1 93 ? 21.203 1.549 -9.539 1.00 84.75 93 LEU A O 1
ATOM 717 N N . LEU A 1 94 ? 22.146 -0.486 -9.477 1.00 83.44 94 LEU A N 1
ATOM 718 C CA . LEU A 1 94 ? 22.827 -0.287 -8.191 1.00 83.44 94 LEU A CA 1
ATOM 719 C C . LEU A 1 94 ? 23.966 0.743 -8.257 1.00 83.44 94 LEU A C 1
ATOM 721 O O . LEU A 1 94 ? 24.262 1.393 -7.255 1.00 83.44 94 LEU A O 1
ATOM 725 N N . GLN A 1 95 ? 24.589 0.939 -9.420 1.00 87.19 95 GLN A N 1
ATOM 726 C CA . GLN A 1 95 ? 25.595 1.992 -9.617 1.00 87.19 95 GLN A CA 1
ATOM 727 C C . GLN A 1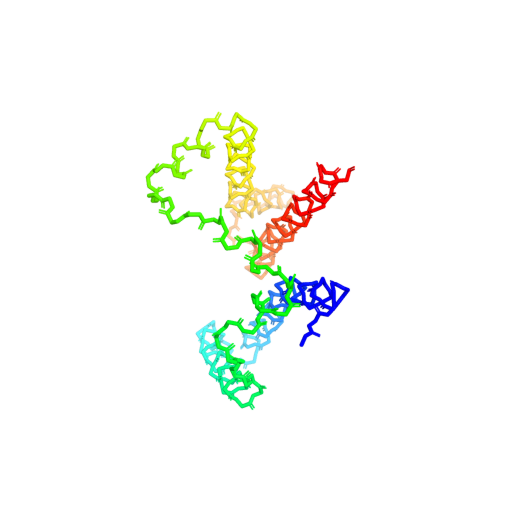 95 ? 24.985 3.401 -9.641 1.00 87.19 95 GLN A C 1
ATOM 729 O O . GLN A 1 95 ? 25.669 4.389 -9.351 1.00 87.19 95 GLN A O 1
ATOM 734 N N . THR A 1 96 ? 23.690 3.512 -9.936 1.00 88.81 96 THR A N 1
ATOM 735 C CA . THR A 1 96 ? 22.992 4.796 -9.975 1.00 88.81 96 THR A CA 1
ATOM 736 C C . THR A 1 96 ? 22.695 5.274 -8.551 1.00 88.81 96 THR A C 1
ATOM 738 O O . THR A 1 96 ? 21.717 4.866 -7.926 1.00 88.81 96 THR A O 1
ATOM 741 N N . ARG A 1 97 ? 23.524 6.185 -8.019 1.00 82.00 97 ARG A N 1
ATOM 742 C CA . ARG A 1 97 ? 23.409 6.679 -6.628 1.00 82.00 97 ARG A CA 1
ATOM 743 C C . ARG A 1 97 ? 22.020 7.216 -6.277 1.00 82.00 97 ARG A C 1
ATOM 745 O O . ARG A 1 97 ? 21.520 6.916 -5.199 1.00 82.00 97 ARG A O 1
ATOM 752 N N . THR A 1 98 ? 21.388 7.948 -7.194 1.00 84.75 98 THR A N 1
ATOM 753 C CA . THR A 1 98 ? 20.034 8.495 -7.011 1.00 84.75 98 THR A CA 1
ATOM 754 C C . THR A 1 98 ? 18.985 7.394 -6.848 1.00 84.75 98 THR A C 1
ATOM 756 O O . THR A 1 98 ? 18.066 7.531 -6.043 1.00 84.75 98 THR A O 1
ATOM 759 N N . TYR A 1 99 ? 19.131 6.282 -7.576 1.00 80.00 99 TYR A N 1
ATOM 760 C CA . TYR A 1 99 ? 18.232 5.133 -7.470 1.00 80.00 99 TYR A CA 1
ATOM 761 C C . TYR A 1 99 ? 18.372 4.454 -6.104 1.00 8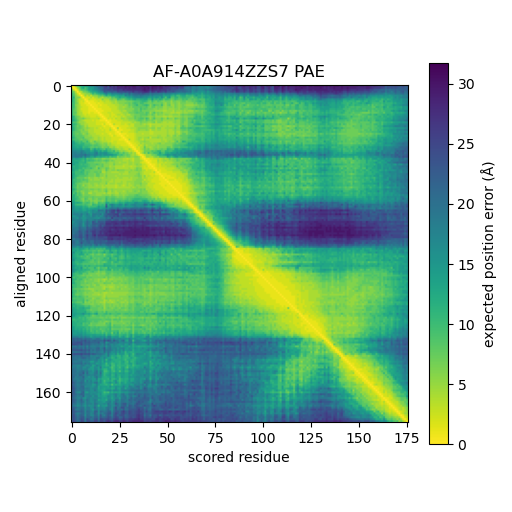0.00 99 TYR A C 1
ATOM 763 O O . TYR A 1 99 ? 17.374 4.196 -5.429 1.00 80.00 99 TYR A O 1
ATOM 771 N N . VAL A 1 100 ? 19.610 4.240 -5.653 1.00 86.75 100 VAL A N 1
ATOM 772 C CA . VAL A 1 100 ? 19.886 3.630 -4.346 1.00 86.75 100 VAL A CA 1
ATOM 773 C C . VAL A 1 100 ? 19.382 4.516 -3.205 1.00 86.75 100 VAL A C 1
ATOM 775 O O . VAL A 1 100 ? 18.667 4.028 -2.329 1.00 86.75 100 VAL A O 1
ATOM 778 N N . SER A 1 101 ? 19.671 5.822 -3.230 1.00 84.44 101 SER A N 1
ATOM 779 C CA . SER A 1 101 ? 19.203 6.747 -2.189 1.00 84.44 101 SER A CA 1
ATOM 780 C C . SER A 1 101 ? 17.678 6.851 -2.148 1.00 84.44 101 SER A C 1
ATOM 782 O O . SER A 1 101 ? 17.102 6.855 -1.062 1.00 84.44 101 SER A O 1
ATOM 784 N N . ALA A 1 102 ? 17.014 6.883 -3.309 1.00 83.56 102 ALA A N 1
ATOM 785 C CA . ALA A 1 102 ? 15.555 6.909 -3.383 1.00 83.56 102 ALA A CA 1
ATOM 786 C C . ALA A 1 102 ? 14.933 5.614 -2.840 1.00 83.56 102 ALA A C 1
ATOM 788 O O . ALA A 1 102 ? 13.961 5.667 -2.092 1.00 83.56 102 ALA A O 1
ATOM 789 N N . THR A 1 103 ? 15.523 4.458 -3.154 1.00 84.19 103 THR A N 1
ATOM 790 C CA . THR A 1 103 ? 15.035 3.154 -2.681 1.00 84.19 103 THR A CA 1
ATOM 791 C C . THR A 1 103 ? 15.179 3.018 -1.164 1.00 84.19 103 THR A C 1
ATOM 793 O O . THR A 1 103 ? 14.249 2.572 -0.489 1.00 84.19 103 THR A O 1
ATOM 796 N N . ILE A 1 104 ? 16.310 3.459 -0.600 1.00 88.75 104 ILE A N 1
ATOM 797 C CA . ILE A 1 104 ? 16.530 3.468 0.854 1.00 88.75 104 ILE A CA 1
ATOM 798 C C . ILE A 1 104 ? 15.559 4.436 1.538 1.00 88.75 104 ILE A C 1
ATOM 800 O O . ILE A 1 104 ? 14.910 4.053 2.511 1.00 88.75 104 ILE A O 1
ATOM 804 N N . ALA A 1 105 ? 15.413 5.659 1.017 1.00 85.62 105 ALA A N 1
ATOM 805 C CA . ALA A 1 105 ? 14.484 6.647 1.563 1.00 85.62 105 ALA A CA 1
ATOM 806 C C . ALA A 1 105 ? 13.040 6.127 1.551 1.00 85.62 105 ALA A C 1
ATOM 808 O O . ALA A 1 105 ? 12.342 6.206 2.560 1.00 85.62 105 ALA A O 1
ATOM 809 N N . PHE A 1 106 ? 12.614 5.518 0.444 1.00 79.81 106 PHE A N 1
ATOM 810 C CA . PHE A 1 106 ? 11.286 4.925 0.323 1.00 79.81 106 PHE A CA 1
ATOM 811 C C . PHE A 1 106 ? 11.072 3.771 1.310 1.00 79.81 106 PHE A C 1
ATOM 813 O O . PHE A 1 106 ? 10.043 3.709 1.980 1.00 79.81 106 PHE A O 1
ATOM 820 N N . THR A 1 107 ? 12.071 2.902 1.475 1.00 86.75 107 THR A N 1
ATOM 821 C CA . THR A 1 107 ? 12.017 1.801 2.449 1.00 86.75 107 THR A CA 1
ATOM 822 C C . THR A 1 107 ? 11.913 2.330 3.882 1.00 86.75 107 THR A C 1
ATOM 824 O O . THR A 1 107 ? 11.103 1.830 4.661 1.00 86.75 107 THR A O 1
ATOM 827 N N . ALA A 1 108 ? 12.668 3.377 4.228 1.00 88.75 108 ALA A N 1
ATOM 828 C CA . ALA A 1 108 ? 12.610 4.015 5.544 1.00 88.75 108 ALA A CA 1
ATOM 829 C C . ALA A 1 108 ? 11.247 4.679 5.819 1.00 88.75 108 ALA A C 1
ATOM 831 O O . ALA A 1 108 ? 10.719 4.590 6.932 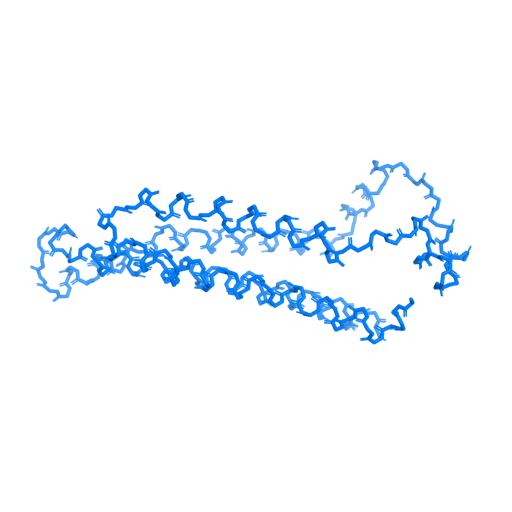1.00 88.75 108 ALA A O 1
ATOM 832 N N . VAL A 1 109 ? 10.650 5.302 4.798 1.00 85.38 109 VAL A N 1
ATOM 833 C CA . VAL A 1 109 ? 9.304 5.886 4.866 1.00 85.38 109 VAL A CA 1
ATOM 834 C C . VAL A 1 109 ? 8.252 4.797 5.083 1.00 85.38 109 VAL A C 1
ATOM 836 O O . VAL A 1 109 ? 7.469 4.901 6.028 1.00 85.38 109 VAL A O 1
ATOM 839 N N . ILE A 1 110 ? 8.270 3.715 4.294 1.00 81.50 110 ILE A N 1
ATOM 840 C CA . ILE A 1 110 ? 7.358 2.573 4.485 1.00 81.50 110 ILE A CA 1
ATOM 841 C C . ILE A 1 110 ? 7.529 1.963 5.875 1.00 81.50 110 ILE A C 1
ATOM 843 O O . ILE A 1 110 ? 6.535 1.692 6.545 1.00 81.50 110 ILE A O 1
ATOM 847 N N . PHE A 1 111 ? 8.768 1.769 6.326 1.00 86.75 111 PHE A N 1
ATOM 848 C CA . PHE A 1 111 ? 9.054 1.206 7.643 1.00 86.75 111 PHE A CA 1
ATOM 849 C C . PHE A 1 111 ? 8.450 2.059 8.765 1.00 86.75 111 PHE A C 1
ATOM 851 O O . PHE A 1 111 ? 7.759 1.541 9.644 1.00 86.75 111 PHE A O 1
ATOM 858 N N . SER A 1 112 ? 8.645 3.377 8.696 1.00 87.56 112 SER A N 1
ATOM 859 C CA . SER A 1 112 ? 8.082 4.319 9.666 1.00 87.56 112 SER A CA 1
ATOM 860 C C . SER A 1 112 ? 6.551 4.281 9.657 1.00 87.56 112 SER A C 1
ATOM 862 O O . SER A 1 112 ? 5.925 4.193 10.712 1.00 87.56 112 SER A O 1
ATOM 864 N N . MET A 1 113 ? 5.938 4.268 8.470 1.00 80.31 113 MET A N 1
ATOM 865 C CA . MET A 1 113 ? 4.483 4.193 8.328 1.00 80.31 113 MET A CA 1
ATOM 866 C C . MET A 1 113 ? 3.904 2.864 8.839 1.00 80.31 113 MET A C 1
ATOM 868 O O . MET A 1 113 ? 2.873 2.869 9.510 1.00 80.31 113 MET A O 1
ATOM 872 N N . MET A 1 114 ? 4.573 1.734 8.584 1.00 80.12 114 MET A N 1
ATOM 873 C CA . MET A 1 114 ? 4.151 0.417 9.077 1.00 80.12 114 MET A CA 1
ATOM 874 C C . MET A 1 114 ? 4.230 0.348 10.607 1.00 80.12 114 MET A C 1
ATOM 876 O O . MET A 1 114 ? 3.313 -0.160 11.253 1.00 80.12 114 MET A O 1
ATOM 880 N N . SER A 1 115 ? 5.285 0.925 11.194 1.00 86.00 115 SER A N 1
ATOM 881 C CA . SER A 1 115 ? 5.420 1.051 12.647 1.00 86.00 115 SER A CA 1
ATOM 882 C C . SER A 1 115 ? 4.251 1.845 13.243 1.00 86.00 115 SER A C 1
ATOM 884 O O . SER A 1 115 ? 3.573 1.368 14.154 1.00 86.00 115 SER A O 1
ATOM 886 N N . LEU A 1 116 ? 3.920 3.008 12.673 1.00 79.00 116 LEU A N 1
ATOM 887 C CA . LEU A 1 116 ? 2.777 3.805 13.132 1.00 79.00 116 LEU A CA 1
ATOM 888 C C . LEU A 1 116 ? 1.438 3.083 12.950 1.00 79.00 116 LEU A C 1
ATOM 890 O O . LEU A 1 116 ? 0.567 3.217 13.803 1.00 79.00 116 LEU A O 1
ATOM 894 N N . SER A 1 117 ? 1.259 2.304 11.883 1.00 79.12 117 SER A N 1
ATOM 895 C CA . SER A 1 117 ? 0.022 1.543 11.684 1.00 79.12 117 SER A CA 1
ATOM 896 C C . SER A 1 117 ? -0.165 0.443 12.733 1.00 79.12 117 SER A C 1
ATOM 898 O O . SER A 1 117 ? -1.303 0.147 13.095 1.00 79.12 117 SER A O 1
ATOM 900 N N . TRP A 1 118 ? 0.925 -0.159 13.219 1.00 77.50 118 TRP A N 1
ATOM 901 C CA . TRP A 1 118 ? 0.873 -1.193 14.254 1.00 77.50 118 TRP A CA 1
ATOM 902 C C . TRP A 1 118 ? 0.660 -0.599 15.653 1.00 77.50 118 TRP A C 1
ATOM 904 O O . TRP A 1 118 ? -0.183 -1.071 16.415 1.00 77.50 118 TRP A O 1
ATOM 914 N N . TRP A 1 119 ? 1.393 0.468 15.987 1.00 80.00 119 TRP A N 1
ATOM 915 C CA . TRP A 1 119 ? 1.376 1.074 17.326 1.00 80.00 119 TRP A CA 1
ATOM 916 C C . TRP A 1 119 ? 0.322 2.178 17.506 1.00 80.00 119 TRP A C 1
ATOM 918 O O . TRP A 1 119 ? -0.068 2.484 18.632 1.00 80.00 119 TRP A O 1
ATOM 928 N N . GLY A 1 120 ? -0.167 2.771 16.417 1.00 80.50 120 GLY A N 1
ATOM 929 C CA . GLY A 1 120 ? -1.118 3.886 16.425 1.00 80.50 120 GLY A CA 1
ATOM 930 C C . GLY A 1 120 ? -2.449 3.574 17.117 1.00 80.50 120 GLY A C 1
ATOM 931 O O . GLY A 1 120 ? -2.883 4.350 17.965 1.00 80.50 120 GLY A O 1
ATOM 932 N N . PRO A 1 121 ? -3.103 2.433 16.845 1.00 79.12 121 PRO A N 1
ATOM 933 C CA . PRO A 1 121 ? -4.365 2.118 17.508 1.00 79.12 121 PRO A CA 1
ATOM 934 C C . PRO A 1 121 ? -4.194 1.892 19.014 1.00 79.12 121 PRO A C 1
ATOM 936 O O . PRO A 1 121 ? -5.050 2.294 19.801 1.00 79.12 121 PRO A O 1
ATOM 939 N N . MET A 1 122 ? -3.067 1.298 19.420 1.00 79.62 122 MET A N 1
ATOM 940 C CA . MET A 1 122 ? -2.737 1.069 20.827 1.00 79.62 122 MET A CA 1
ATOM 941 C C . MET A 1 122 ? -2.525 2.390 21.574 1.00 79.62 122 MET A C 1
ATOM 943 O O . MET A 1 122 ? -3.063 2.561 22.668 1.00 79.62 122 MET A O 1
ATOM 947 N N . SER A 1 123 ? -1.804 3.346 20.980 1.00 81.81 123 SER A N 1
ATOM 948 C CA . SER A 1 123 ? -1.562 4.650 21.608 1.00 81.81 123 SER A CA 1
ATOM 949 C C . SER A 1 123 ? -2.842 5.480 21.745 1.00 81.81 123 SER A C 1
ATOM 951 O O . SER A 1 123 ? -3.049 6.101 22.788 1.00 81.81 123 SER A O 1
ATOM 953 N N . VAL A 1 124 ? -3.741 5.439 20.754 1.00 81.94 124 VAL 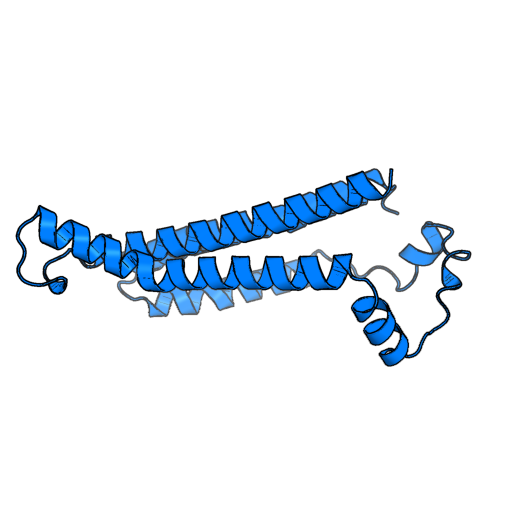A N 1
ATOM 954 C CA . VAL A 1 124 ? -5.050 6.113 20.823 1.00 81.94 124 VAL A CA 1
ATOM 955 C C . VAL A 1 124 ? -5.947 5.488 21.893 1.00 81.94 124 VAL A C 1
ATOM 957 O O . VAL A 1 124 ? -6.545 6.218 22.683 1.00 81.94 124 VAL A O 1
ATOM 960 N N . CYS A 1 125 ? -6.013 4.154 21.969 1.00 77.69 125 CYS A N 1
ATOM 961 C CA . CYS A 1 125 ? -6.789 3.473 23.011 1.00 77.69 125 CYS A CA 1
ATOM 962 C C . CYS A 1 125 ? -6.258 3.811 24.409 1.00 77.69 125 CYS A C 1
ATOM 964 O O . CYS A 1 125 ? -7.038 4.124 25.307 1.00 77.69 125 CYS A O 1
ATOM 966 N N . LEU A 1 126 ? -4.935 3.832 24.582 1.00 81.56 126 LEU A N 1
ATOM 967 C CA . LEU A 1 126 ? -4.310 4.215 25.845 1.00 81.56 126 LEU A CA 1
ATOM 968 C C . LEU A 1 126 ? -4.609 5.678 26.212 1.00 81.56 126 LEU A C 1
ATOM 970 O O . LEU A 1 126 ? -4.985 5.965 27.347 1.00 81.56 126 LEU A O 1
ATOM 974 N N . ALA A 1 127 ? -4.502 6.605 25.255 1.00 82.62 127 ALA A N 1
ATOM 975 C CA . ALA A 1 127 ? -4.828 8.015 25.471 1.00 82.62 127 ALA A CA 1
ATOM 976 C C . ALA A 1 127 ? -6.299 8.219 25.873 1.00 82.62 127 ALA A C 1
ATOM 978 O O . ALA A 1 127 ? -6.594 9.001 26.780 1.00 82.62 127 ALA A O 1
ATOM 979 N N . PHE A 1 128 ? -7.217 7.484 25.242 1.00 80.81 128 PHE A N 1
ATOM 980 C CA . PHE A 1 128 ? -8.637 7.515 25.582 1.00 80.81 128 PHE A CA 1
ATOM 981 C C . PHE A 1 128 ? -8.912 6.945 26.982 1.00 80.81 128 PHE A C 1
ATOM 983 O O . PHE A 1 128 ? -9.672 7.550 27.741 1.00 80.81 128 PHE A O 1
ATOM 990 N N . ALA A 1 129 ? -8.271 5.832 27.354 1.00 81.12 129 ALA A N 1
ATOM 991 C CA . ALA A 1 129 ? -8.380 5.259 28.698 1.00 81.12 129 ALA A CA 1
ATOM 992 C C . ALA A 1 129 ? -7.902 6.243 29.777 1.00 81.12 129 ALA A C 1
ATOM 994 O O . ALA A 1 129 ? -8.599 6.452 30.771 1.00 81.12 129 ALA A O 1
ATOM 995 N N . MET A 1 130 ? -6.761 6.907 29.552 1.00 83.00 130 MET A N 1
ATOM 996 C CA . MET A 1 130 ? -6.216 7.903 30.481 1.00 83.00 130 MET A CA 1
ATOM 997 C C . MET A 1 130 ? -7.141 9.114 30.650 1.00 83.00 130 MET A C 1
ATOM 999 O O . MET A 1 130 ? -7.344 9.573 31.773 1.00 83.00 130 MET A O 1
ATOM 1003 N N . ASN A 1 131 ? -7.733 9.618 29.560 1.00 85.62 131 ASN A N 1
ATOM 1004 C CA . ASN A 1 131 ? -8.663 10.751 29.619 1.00 85.62 131 ASN A CA 1
ATOM 1005 C C . ASN A 1 131 ? -9.926 10.408 30.433 1.00 85.62 131 ASN A C 1
ATOM 1007 O O . ASN A 1 131 ? -10.369 11.196 31.265 1.00 85.62 131 ASN A O 1
ATOM 1011 N N . ASN A 1 132 ? -10.444 9.188 30.265 1.00 82.62 132 ASN A N 1
ATOM 1012 C CA . ASN A 1 132 ? -11.647 8.713 30.951 1.00 82.62 132 ASN A CA 1
ATOM 1013 C C . ASN A 1 132 ? -11.380 8.062 32.324 1.00 82.62 132 ASN A C 1
ATOM 1015 O O . ASN A 1 132 ? -12.311 7.538 32.932 1.00 82.62 132 ASN A O 1
ATOM 1019 N N . LYS A 1 133 ? -10.134 8.095 32.827 1.00 80.62 133 LYS A N 1
ATOM 1020 C CA . LYS A 1 133 ? -9.705 7.456 34.091 1.00 80.62 133 LYS A CA 1
ATOM 1021 C C . LYS A 1 133 ? -10.083 5.966 34.195 1.00 80.62 133 LYS A C 1
ATOM 1023 O O . LYS A 1 133 ? -10.426 5.486 35.275 1.00 80.62 133 LYS A O 1
ATOM 1028 N N . LEU A 1 134 ? -10.031 5.243 33.078 1.00 78.19 134 LEU A N 1
ATOM 1029 C CA . LEU A 1 134 ? -10.297 3.802 33.031 1.00 78.19 134 LEU A CA 1
ATOM 1030 C C . LEU A 1 134 ? -9.054 3.014 33.463 1.00 78.19 134 LEU A C 1
ATOM 1032 O O . LEU A 1 134 ? -7.927 3.431 33.199 1.00 78.19 134 LEU A O 1
ATOM 1036 N N . ASN A 1 135 ? -9.267 1.877 34.130 1.00 72.69 135 ASN A N 1
ATOM 1037 C CA . ASN A 1 135 ? -8.185 1.066 34.701 1.00 72.69 135 ASN A CA 1
ATOM 1038 C C . ASN A 1 135 ? -7.633 0.027 33.702 1.00 72.69 135 ASN A C 1
ATOM 1040 O O . ASN A 1 135 ? -6.525 -0.470 33.887 1.00 72.69 135 ASN A O 1
ATOM 1044 N N . SER A 1 136 ? -8.385 -0.287 32.638 1.00 70.31 136 SER A N 1
ATOM 1045 C CA . SER A 1 136 ? -7.954 -1.163 31.544 1.00 70.31 136 SER A CA 1
ATOM 1046 C C . SER A 1 136 ? -8.367 -0.609 30.176 1.00 70.31 136 SER A C 1
ATOM 1048 O O . SER A 1 136 ? -9.395 0.053 30.030 1.00 70.31 136 SER A O 1
ATOM 1050 N N . THR A 1 137 ? -7.577 -0.911 29.143 1.00 67.38 137 THR A N 1
ATOM 1051 C CA . THR A 1 137 ? -7.912 -0.622 27.737 1.00 67.38 137 THR A CA 1
ATOM 1052 C C . THR A 1 137 ? -9.065 -1.481 27.206 1.00 67.38 137 THR A C 1
ATOM 1054 O O . THR A 1 137 ? -9.605 -1.171 26.146 1.00 67.38 137 THR A O 1
ATOM 1057 N N . ASP A 1 138 ? -9.461 -2.527 27.937 1.00 67.94 138 ASP A N 1
ATOM 1058 C CA . ASP A 1 138 ? -10.541 -3.450 27.558 1.00 67.94 138 ASP A CA 1
ATOM 1059 C C . ASP A 1 138 ? -11.949 -2.898 27.839 1.00 67.94 138 ASP A C 1
ATOM 1061 O O . ASP A 1 138 ? -12.926 -3.390 27.273 1.00 67.94 138 ASP A O 1
ATOM 1065 N N . ASP A 1 139 ? -12.051 -1.857 28.673 1.00 67.31 139 ASP A N 1
ATOM 1066 C CA . ASP A 1 139 ? -13.318 -1.182 28.998 1.00 67.31 139 ASP A CA 1
ATOM 1067 C C . ASP A 1 139 ? -13.792 -0.259 27.859 1.00 67.31 139 ASP A C 1
ATOM 1069 O O . ASP A 1 139 ? -14.905 0.273 27.873 1.00 67.31 139 ASP A O 1
ATOM 1073 N N . ILE A 1 140 ? -12.943 -0.051 26.851 1.00 68.38 140 ILE A N 1
ATOM 1074 C CA . ILE A 1 140 ? -13.244 0.761 25.677 1.00 68.38 140 ILE A CA 1
ATOM 1075 C C . ILE A 1 140 ? -14.134 -0.048 24.727 1.00 68.38 140 ILE A C 1
ATOM 1077 O O . ILE A 1 140 ? -13.915 -1.233 24.478 1.00 68.38 140 ILE A O 1
ATOM 1081 N N . ASN A 1 141 ? -15.141 0.605 24.141 1.00 72.50 141 ASN A N 1
ATOM 1082 C CA . ASN A 1 141 ? -16.005 -0.024 23.147 1.00 72.50 141 ASN A CA 1
ATOM 1083 C C . ASN A 1 141 ? -15.174 -0.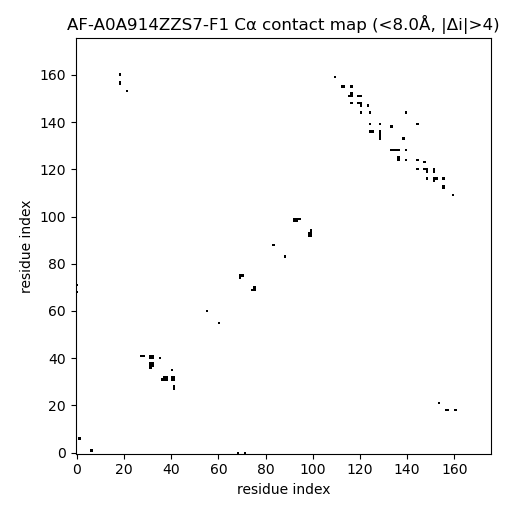608 21.981 1.00 72.50 141 ASN A C 1
ATOM 1085 O O . ASN A 1 141 ? -14.504 0.121 21.244 1.00 72.50 141 ASN A O 1
ATOM 1089 N N . LYS A 1 142 ? -15.280 -1.930 21.781 1.00 68.38 142 LYS A N 1
ATOM 1090 C CA . LYS A 1 142 ? -14.584 -2.699 20.730 1.00 68.38 142 LYS A CA 1
ATOM 1091 C C . LYS A 1 142 ? -14.828 -2.154 19.320 1.00 68.38 142 LYS A C 1
ATOM 1093 O O . LYS A 1 142 ? -13.975 -2.286 18.444 1.00 68.38 142 LYS A O 1
ATOM 1098 N N . GLN A 1 143 ? -15.975 -1.520 19.096 1.00 66.75 143 GLN A N 1
ATOM 1099 C CA . GLN A 1 143 ? -16.350 -0.926 17.815 1.00 66.75 143 GLN A CA 1
ATOM 1100 C C . GLN A 1 143 ? -15.534 0.340 17.515 1.00 66.75 143 GLN A C 1
ATOM 1102 O O . GLN A 1 143 ? -15.057 0.521 16.395 1.00 66.75 143 GLN A O 1
ATOM 1107 N N . THR A 1 144 ? -15.282 1.155 18.542 1.00 65.50 144 THR A N 1
ATOM 1108 C CA . THR A 1 144 ? -14.438 2.352 18.456 1.00 65.50 144 THR A CA 1
ATOM 1109 C C . THR A 1 144 ? -12.968 1.973 18.256 1.00 65.50 144 THR A C 1
ATOM 1111 O O . THR A 1 144 ? -12.275 2.570 17.434 1.00 65.50 144 THR A O 1
ATOM 1114 N N . GLN A 1 145 ? -12.500 0.921 18.937 1.00 67.19 145 GLN A N 1
ATOM 1115 C CA . GLN A 1 145 ? -11.153 0.373 18.749 1.00 67.19 145 GLN A CA 1
ATOM 1116 C C . GLN A 1 145 ? -10.936 -0.116 17.308 1.00 67.19 145 GLN A C 1
ATOM 1118 O O . GLN A 1 145 ? -9.934 0.229 16.680 1.00 67.19 145 GLN A O 1
ATOM 1123 N N . ALA A 1 146 ? -11.902 -0.853 16.749 1.00 66.69 146 ALA A N 1
ATOM 1124 C CA . ALA A 1 146 ? -11.851 -1.309 15.362 1.00 66.69 146 ALA A CA 1
ATOM 1125 C C . ALA A 1 146 ? -11.847 -0.140 14.361 1.00 66.69 146 ALA A C 1
ATOM 1127 O O . ALA A 1 146 ? -11.115 -0.190 13.372 1.00 66.69 146 ALA A O 1
ATOM 1128 N N . GLN A 1 147 ? -12.600 0.936 14.625 1.00 68.31 147 GLN A N 1
ATOM 1129 C CA . GLN A 1 147 ? -12.580 2.136 13.782 1.00 68.31 147 GLN A CA 1
ATOM 1130 C C . GLN A 1 147 ? -11.204 2.809 13.757 1.00 68.31 147 GLN A C 1
ATOM 1132 O O . GLN A 1 147 ? -10.740 3.151 12.673 1.00 68.31 147 GLN A O 1
ATOM 1137 N N . TYR A 1 148 ? -10.519 2.953 14.895 1.00 67.69 148 TYR A N 1
ATOM 1138 C CA . TYR A 1 148 ? -9.181 3.560 14.924 1.00 67.69 148 TYR A CA 1
ATOM 1139 C C . TYR A 1 148 ? -8.120 2.710 14.214 1.00 67.69 148 TYR A C 1
ATOM 1141 O O . TYR A 1 148 ? -7.295 3.257 13.481 1.00 67.69 148 TYR A O 1
ATOM 1149 N N . VAL A 1 149 ? -8.174 1.380 14.364 1.00 69.56 149 VAL A N 1
ATOM 1150 C CA . VAL A 1 149 ? -7.318 0.449 13.602 1.00 69.56 149 VAL A CA 1
ATOM 1151 C C . VAL A 1 149 ? -7.562 0.597 12.099 1.00 69.56 149 VAL A C 1
ATOM 1153 O O . VAL A 1 149 ? -6.622 0.717 11.314 1.00 69.56 149 VAL A O 1
ATOM 1156 N N . SER A 1 150 ? -8.831 0.642 11.701 1.00 65.75 150 SER A N 1
ATOM 1157 C CA . SER A 1 150 ? -9.234 0.750 10.302 1.00 65.75 150 SER A CA 1
ATOM 1158 C C . SER A 1 150 ? -8.835 2.094 9.680 1.00 65.75 150 SER A C 1
ATOM 1160 O O . SER A 1 150 ? -8.393 2.129 8.533 1.00 65.75 150 SER A O 1
ATOM 1162 N N . LEU A 1 151 ? -8.939 3.195 10.431 1.00 66.69 151 LEU A N 1
ATOM 1163 C CA . LEU A 1 151 ? -8.565 4.535 9.970 1.00 66.69 151 LEU A CA 1
ATOM 1164 C C . LEU A 1 151 ? -7.041 4.679 9.805 1.00 66.69 151 LEU A C 1
ATOM 1166 O O . LEU A 1 151 ? -6.581 5.281 8.837 1.00 66.69 151 LEU A O 1
ATOM 1170 N N . ALA A 1 152 ? -6.253 4.078 10.705 1.00 66.44 152 ALA A N 1
ATOM 1171 C CA . ALA A 1 152 ? -4.791 4.055 10.606 1.00 66.44 152 ALA A CA 1
ATOM 1172 C C . ALA A 1 152 ? -4.310 3.293 9.355 1.00 66.44 152 ALA A C 1
ATOM 1174 O O . ALA A 1 152 ? -3.428 3.770 8.636 1.00 66.44 152 ALA A O 1
ATOM 1175 N N . LEU A 1 153 ? -4.949 2.160 9.042 1.00 66.62 153 LEU A N 1
ATOM 1176 C CA . LEU A 1 153 ? -4.671 1.372 7.835 1.00 66.62 153 LEU A CA 1
ATOM 1177 C C . LEU A 1 153 ? -5.103 2.087 6.542 1.00 66.62 153 LEU A C 1
ATOM 1179 O O . LEU A 1 153 ? -4.415 1.992 5.524 1.00 66.62 153 LEU A O 1
ATOM 1183 N N . MET A 1 154 ? -6.214 2.831 6.561 1.00 67.62 154 MET A N 1
ATOM 1184 C CA . MET A 1 154 ? -6.637 3.662 5.422 1.00 67.62 154 MET A CA 1
ATOM 1185 C C . MET A 1 154 ? -5.641 4.793 5.137 1.00 67.62 154 MET A C 1
ATOM 1187 O O . MET A 1 154 ? -5.249 4.988 3.986 1.00 67.62 154 MET A O 1
ATOM 1191 N N . CYS A 1 155 ? -5.185 5.508 6.171 1.00 62.94 155 CYS A N 1
ATOM 1192 C CA . CYS A 1 155 ? -4.179 6.562 6.015 1.00 62.94 155 CYS A CA 1
ATOM 1193 C C . CYS A 1 155 ? -2.864 6.018 5.432 1.00 62.94 155 CYS A C 1
ATOM 1195 O O . CYS A 1 155 ? -2.270 6.661 4.569 1.00 62.94 155 CYS A O 1
ATOM 1197 N N . PHE A 1 156 ? -2.446 4.810 5.829 1.00 66.44 156 PHE A N 1
ATOM 1198 C CA . PHE A 1 156 ? -1.273 4.135 5.260 1.00 66.44 156 PHE A CA 1
ATOM 1199 C C . PHE A 1 156 ? -1.392 3.917 3.739 1.00 66.44 156 PHE A C 1
ATOM 1201 O O . PHE A 1 156 ? -0.457 4.202 2.985 1.00 66.44 156 PHE A O 1
ATOM 1208 N N . GLN A 1 157 ? -2.552 3.448 3.270 1.00 66.25 157 GLN A N 1
ATOM 1209 C CA . GLN A 1 157 ? -2.807 3.194 1.846 1.00 66.25 157 GLN A CA 1
ATOM 1210 C C . GLN A 1 157 ? -2.822 4.497 1.030 1.00 66.25 157 GLN A C 1
ATOM 1212 O O . GLN A 1 157 ? -2.144 4.587 0.006 1.00 66.25 157 GLN A O 1
ATOM 1217 N N . ILE A 1 158 ? -3.511 5.532 1.525 1.00 64.69 158 ILE A N 1
ATOM 1218 C CA . ILE A 1 158 ? -3.636 6.834 0.847 1.00 64.69 158 ILE A CA 1
ATOM 1219 C C . ILE A 1 158 ? -2.270 7.523 0.707 1.00 64.69 158 ILE A C 1
ATOM 1221 O O . ILE A 1 158 ? -1.960 8.059 -0.356 1.00 64.69 158 ILE A O 1
ATOM 1225 N N . ILE A 1 159 ? -1.423 7.475 1.741 1.00 62.69 159 ILE A N 1
ATOM 1226 C CA . ILE A 1 159 ? -0.095 8.111 1.714 1.00 62.69 159 ILE A CA 1
ATOM 1227 C C . ILE A 1 159 ? 0.861 7.359 0.777 1.00 62.69 159 ILE A C 1
ATOM 1229 O O . ILE A 1 159 ? 1.614 7.988 0.033 1.00 62.69 159 ILE A O 1
ATOM 1233 N N . THR A 1 160 ? 0.794 6.025 0.739 1.00 62.69 160 THR A N 1
ATOM 1234 C CA . THR A 1 160 ? 1.610 5.222 -0.188 1.00 62.69 160 THR A CA 1
ATOM 1235 C C . THR A 1 160 ? 1.230 5.503 -1.648 1.00 62.69 160 THR A C 1
ATOM 1237 O O . THR A 1 160 ? 2.107 5.622 -2.506 1.00 62.69 160 THR A O 1
ATOM 1240 N N . GLN A 1 161 ? -0.063 5.692 -1.931 1.00 63.22 161 GLN A N 1
ATOM 1241 C CA . GLN A 1 161 ? -0.551 6.096 -3.253 1.00 63.22 161 GLN A CA 1
ATOM 1242 C C . GLN A 1 161 ? -0.169 7.528 -3.624 1.00 63.22 161 GLN A C 1
ATOM 1244 O O . GLN A 1 161 ? 0.327 7.752 -4.727 1.00 63.22 161 GLN A O 1
ATOM 1249 N N . ALA A 1 162 ? -0.308 8.478 -2.699 1.00 57.72 162 ALA A N 1
ATOM 1250 C CA . ALA A 1 162 ? 0.131 9.855 -2.909 1.00 57.72 162 ALA A CA 1
ATOM 1251 C C . ALA A 1 162 ? 1.641 9.936 -3.197 1.00 57.72 162 ALA A C 1
ATOM 1253 O O . ALA A 1 162 ? 2.078 10.721 -4.040 1.00 57.72 162 ALA A O 1
ATOM 1254 N N . PHE A 1 163 ? 2.452 9.085 -2.562 1.00 61.00 163 PHE A N 1
ATOM 1255 C CA . PHE A 1 163 ? 3.893 9.048 -2.806 1.00 61.00 163 PHE A CA 1
ATOM 1256 C C . PHE A 1 163 ? 4.248 8.405 -4.157 1.00 61.00 163 PHE A C 1
ATOM 1258 O O . PHE A 1 163 ? 5.138 8.895 -4.854 1.00 61.00 163 PHE A O 1
ATOM 1265 N N . HIS A 1 164 ? 3.523 7.360 -4.571 1.00 61.00 164 HIS A N 1
ATOM 1266 C CA . HIS A 1 164 ? 3.688 6.745 -5.894 1.00 61.00 164 HIS A CA 1
ATOM 1267 C C . HIS A 1 164 ? 3.352 7.730 -7.030 1.00 61.00 164 HIS A C 1
ATOM 1269 O O . HIS A 1 164 ? 4.097 7.834 -8.006 1.00 61.00 164 HIS A O 1
ATOM 1275 N N . GLU A 1 165 ? 2.283 8.512 -6.869 1.00 61.19 165 GLU A N 1
ATOM 1276 C CA . GLU A 1 165 ? 1.920 9.615 -7.770 1.00 61.19 165 GLU A CA 1
ATOM 1277 C C . GLU A 1 165 ? 3.022 10.688 -7.804 1.00 61.19 165 GLU A C 1
ATOM 1279 O O . GLU A 1 165 ? 3.479 11.076 -8.879 1.00 61.19 165 GLU A O 1
ATOM 1284 N N . THR A 1 166 ? 3.538 11.098 -6.639 1.00 56.31 166 THR A N 1
ATOM 1285 C CA . THR A 1 166 ? 4.625 12.093 -6.544 1.00 56.31 166 THR A CA 1
ATOM 1286 C C . THR A 1 166 ? 5.906 11.625 -7.247 1.00 56.31 166 THR A C 1
ATOM 1288 O O . THR A 1 166 ? 6.563 12.416 -7.923 1.00 56.31 166 THR A O 1
ATOM 1291 N N . MET A 1 167 ? 6.255 10.337 -7.155 1.00 58.22 167 MET A N 1
ATOM 1292 C CA . MET A 1 167 ? 7.403 9.767 -7.873 1.00 58.22 167 MET A CA 1
ATOM 1293 C C . MET A 1 167 ? 7.199 9.719 -9.393 1.00 58.22 167 MET A C 1
ATOM 1295 O O . MET A 1 167 ? 8.146 9.975 -10.141 1.00 58.22 167 MET A O 1
ATOM 1299 N N . ASN A 1 168 ? 5.982 9.429 -9.862 1.00 55.81 168 ASN A N 1
ATOM 1300 C CA . ASN A 1 168 ? 5.654 9.478 -11.289 1.00 55.81 168 ASN A CA 1
ATOM 1301 C C . ASN A 1 168 ? 5.711 10.913 -11.834 1.00 55.81 168 ASN A C 1
ATOM 1303 O O . ASN A 1 168 ? 6.229 11.129 -12.931 1.00 55.81 168 ASN A O 1
ATOM 1307 N N . VAL A 1 169 ? 5.272 11.900 -11.047 1.00 54.78 169 VAL A N 1
ATOM 1308 C CA . VAL A 1 169 ? 5.389 13.327 -11.388 1.00 54.78 169 VAL A CA 1
ATOM 1309 C C . VAL A 1 169 ? 6.854 13.777 -11.394 1.00 54.78 169 VAL A C 1
ATOM 1311 O O . VAL A 1 169 ? 7.282 14.426 -12.342 1.00 54.78 169 VAL A O 1
ATOM 1314 N N . LEU A 1 170 ? 7.666 13.363 -10.415 1.00 49.00 170 LEU A N 1
ATOM 1315 C CA . LEU A 1 170 ? 9.109 13.647 -10.390 1.00 49.00 170 LEU A CA 1
ATOM 1316 C C . LEU A 1 170 ? 9.853 13.055 -11.596 1.00 49.00 170 LEU A C 1
ATOM 1318 O O . LEU A 1 170 ? 10.752 13.703 -12.130 1.00 49.00 170 LEU A O 1
ATOM 1322 N N . ARG A 1 171 ? 9.467 11.861 -12.068 1.00 49.72 171 ARG A N 1
ATOM 1323 C CA . ARG A 1 171 ? 10.002 11.288 -13.316 1.00 49.72 171 ARG A CA 1
ATOM 1324 C C . ARG A 1 171 ? 9.622 12.105 -14.550 1.00 49.72 171 ARG A C 1
ATOM 1326 O O . ARG A 1 171 ? 10.445 12.222 -15.447 1.00 49.72 171 ARG A O 1
ATOM 1333 N N . LEU A 1 172 ? 8.417 12.668 -14.601 1.00 45.81 172 LEU A N 1
ATOM 1334 C CA . LEU A 1 172 ? 7.987 13.537 -15.702 1.00 45.81 172 LEU A CA 1
ATOM 1335 C C . LEU A 1 172 ? 8.722 14.887 -15.700 1.00 45.81 172 LEU A C 1
ATOM 1337 O O . LEU A 1 172 ? 9.037 15.395 -16.769 1.00 45.81 172 LEU A O 1
ATOM 1341 N N . THR A 1 173 ? 9.054 15.430 -14.526 1.00 43.41 173 THR A N 1
ATOM 1342 C CA . THR A 1 173 ? 9.781 16.708 -14.401 1.00 43.41 173 THR A CA 1
ATOM 1343 C C . THR A 1 173 ? 11.281 16.590 -14.691 1.00 43.41 173 THR A C 1
ATOM 1345 O O . THR A 1 173 ? 11.886 17.566 -15.105 1.00 43.41 173 THR A O 1
ATOM 1348 N N . PHE A 1 174 ? 11.897 15.419 -14.493 1.00 41.97 174 PHE A N 1
ATOM 1349 C CA . PHE A 1 174 ? 13.322 15.199 -14.802 1.00 41.97 174 PHE A CA 1
ATOM 1350 C C . PHE A 1 174 ? 13.599 14.772 -16.258 1.00 41.97 174 PHE A C 1
ATOM 1352 O O . PHE A 1 174 ? 14.761 14.681 -16.645 1.00 41.97 174 PHE A O 1
ATOM 1359 N N . TYR A 1 175 ? 12.558 14.487 -17.048 1.00 42.38 175 TYR A N 1
ATOM 1360 C CA . TYR A 1 175 ? 12.658 14.109 -18.468 1.00 42.38 175 TYR A CA 1
ATOM 1361 C C . TYR A 1 175 ? 12.181 15.212 -19.441 1.00 42.38 175 TYR A C 1
ATOM 1363 O O . TYR A 1 175 ? 12.127 14.966 -20.647 1.00 42.38 175 TYR A O 1
ATOM 1371 N N . LEU A 1 176 ? 11.865 16.409 -18.931 1.00 37.62 176 LEU A N 1
ATOM 1372 C CA . LEU A 1 176 ? 11.684 17.660 -19.683 1.00 37.62 176 LEU A CA 1
ATOM 1373 C C . LEU A 1 176 ? 12.836 18.614 -19.355 1.00 37.62 176 LEU A C 1
ATOM 1375 O O . LEU A 1 176 ? 13.272 19.325 -20.285 1.00 37.62 176 LEU A O 1
#

Secondary structure (DSSP, 8-state):
---HHHHHHHHHHHHHHHHHHHHHHHHHHHHHHHHHS-HHHHHHHHHHHHHHHHHHHHHH-PPPPTTHHHHHTTTTTTTT-----HHHHHHHHHH-HHHHHHHHHHHHHHHHHHHHHHHHHHHHHHHHHHHTT-S-GGGS-HHHHHHHHHHHHHHHHHHHHHHHHHHHHHHHHS--

Solvent-accessible surface area (backbone atoms only — not comparable to full-atom values): 10101 Å² total; per-residue (Å²): 134,69,59,77,72,49,50,55,52,53,48,51,56,55,61,52,44,54,66,51,51,54,54,51,49,53,53,54,37,52,53,32,32,72,74,65,74,33,70,66,54,33,61,59,45,53,60,53,54,49,51,54,49,51,52,49,44,68,75,68,57,74,84,72,71,90,59,54,75,49,62,73,67,62,34,78,70,59,66,71,61,67,90,67,56,72,67,59,53,53,53,55,49,65,67,35,62,69,54,48,53,50,52,52,50,50,50,53,50,53,51,53,51,52,49,45,47,67,47,45,39,58,53,52,45,49,53,51,24,62,74,69,70,49,95,49,71,78,81,52,61,66,69,60,54,51,49,45,43,51,50,41,52,48,53,51,54,53,52,55,49,55,48,53,52,50,53,54,49,52,54,56,64,75,75,110

Sequence (176 aa):
MFVANGRGRALMFFYFAGPLGSGFGYMFGSYANSLLNGWQWALRLTPVFGTICVVLVILIIREPERGEAETATGATAANRIEATSYWSDIVALLQTRTYVSATIAFTAVIFSMMSLSWWGPMSVCLAFAMNNKLNSTDDINKQTQAQYVSLALMCFQIITQAFHETMNVLRLTFYL

pLDDT: mean 71.91, std 13.49, range [37.62, 91.5]

InterPro domains:
  IPR036259 MFS transporter superfamily [G3DSA:1.20.1250.20] (1-166)
  IPR036259 MFS transporter superfamily [SSF103473] (4-122)
  IPR044770 Protein spinster-like [PTHR23505] (2-141)

Foldseek 3Di:
DPDPVRVVVVVVVVLVVQLVVLVVLVVVQVVQCVPVVDSVSSVVVVVVVVVVVVVCCVVPDDDDPPCPVCVVVVVVVVVVPDPDDPVVVVVVQVVPPVSVVVVVVVVVVLVVLVVCLVCVLVVVLVVVCVVVVHPDSVVDPPVVSVVRSSVSVSVSSVVNSVVVVVVVVVVVVVVD

Mean predicted aligned error: 13.09 Å